Protein AF-0000000085125765 (afdb_homodimer)

Foldseek 3Di:
DDQQKDDDPQQEIRHHPVVVVCCVVPQKHWDWDADPVQRWIHIFIWGDDPPDIGTDQADPPRRDGNDGDTDHNVRRVD/DDQQKDDDPQQEIRHHPVVVVCCVVPQWHWDWDADPVQRWIHIFIWGDDPPDIGTDQADPPRRDGNDGDTDHPVRRVD

pLDDT: mean 90.24, std 11.26, range [47.72, 98.44]

Sequence (156 aa):
MADKCKKDRCGEVEFCEAAKTAWAEGFIEHQTLKNRTTGKRRERMALMKGKFSMELPFCPFCRANVNTAPKEPQQCNEMADKCKKDRCGEVEFCEAAKTAWAEGFIEHQTLKNRTTGKRRERMALMKGKFSMELPFCPFCRANVNTAPKEPQQCNE

Organism: Delftia acidovorans (strain DSM 14801 / SPH-1) (NCBI:txid398578)

Radius of gyration: 17.54 Å; Cα contacts (8 Å, |Δi|>4): 352; chains: 2; bounding box: 29×58×38 Å

Structure (mmCIF, N/CA/C/O backbone):
data_AF-0000000085125765-model_v1
#
loop_
_entity.id
_entity.type
_entity.pdbx_description
1 polymer 'Uncharacterized protein'
#
loop_
_atom_site.group_PDB
_atom_site.id
_atom_site.type_symbol
_atom_site.label_atom_id
_atom_site.label_alt_id
_atom_site.label_comp_id
_atom_site.label_asym_id
_atom_site.label_entity_id
_atom_site.label_seq_id
_atom_site.pdbx_PDB_ins_code
_atom_site.Cartn_x
_atom_site.Cartn_y
_atom_site.Cartn_z
_atom_site.occupancy
_atom_site.B_iso_or_equiv
_atom_site.auth_seq_id
_atom_site.auth_comp_id
_atom_site.auth_asym_id
_atom_site.auth_atom_id
_atom_site.pdbx_PDB_model_num
ATOM 1 N N . MET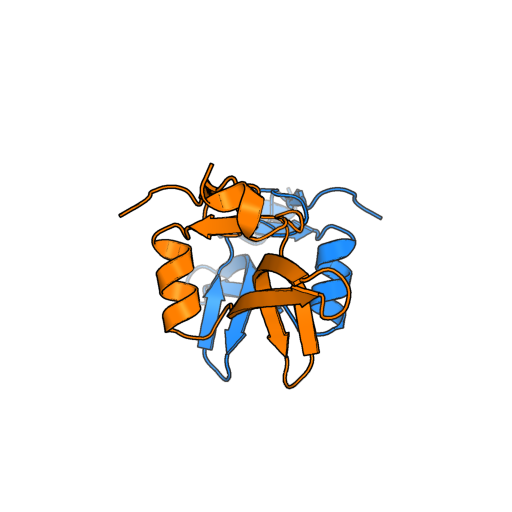 A 1 1 ? 7.844 -13.023 14.742 1 54.97 1 MET A N 1
ATOM 2 C CA . MET A 1 1 ? 7.188 -12.477 13.562 1 54.97 1 MET A CA 1
ATOM 3 C C . MET A 1 1 ? 8.18 -11.711 12.695 1 54.97 1 MET A C 1
ATOM 5 O O . MET A 1 1 ? 9.195 -11.227 13.188 1 54.97 1 MET A O 1
ATOM 9 N N . ALA A 1 2 ? 8.078 -11.875 11.281 1 67.62 2 ALA A N 1
ATOM 10 C CA . ALA A 1 2 ? 9.125 -11.344 10.406 1 67.62 2 ALA A CA 1
ATOM 11 C C . ALA A 1 2 ? 9.086 -9.82 10.367 1 67.62 2 ALA A C 1
ATOM 13 O O . ALA A 1 2 ? 8.008 -9.219 10.297 1 67.62 2 ALA A O 1
ATOM 14 N N . ASP A 1 3 ? 10.203 -9.18 10.477 1 87.38 3 ASP A N 1
ATOM 15 C CA . ASP A 1 3 ? 10.352 -7.727 10.43 1 87.38 3 ASP A CA 1
ATOM 16 C C . ASP A 1 3 ? 10.203 -7.199 9.008 1 87.38 3 ASP A C 1
ATOM 18 O O . ASP A 1 3 ? 9.805 -6.047 8.805 1 87.38 3 ASP A O 1
ATOM 22 N N . LYS A 1 4 ? 10.5 -8.148 8.133 1 96.06 4 LYS A N 1
ATOM 23 C CA . LYS A 1 4 ? 10.422 -7.758 6.727 1 96.06 4 LYS A CA 1
ATOM 24 C C . LYS A 1 4 ? 9.734 -8.836 5.891 1 96.06 4 LYS A C 1
ATOM 26 O O . LYS A 1 4 ? 9.906 -10.023 6.145 1 96.06 4 LYS A O 1
ATOM 31 N N . CYS A 1 5 ? 9 -8.414 4.953 1 97.62 5 CYS A N 1
ATOM 32 C CA . CYS A 1 5 ? 8.43 -9.375 4.02 1 97.62 5 CYS A CA 1
ATOM 33 C C . CYS A 1 5 ? 9.523 -10.141 3.281 1 97.62 5 CYS A C 1
ATOM 35 O O . CYS A 1 5 ? 10.602 -9.594 3.033 1 97.62 5 CYS A O 1
ATOM 37 N N . LYS A 1 6 ? 9.203 -11.406 2.926 1 94.94 6 LYS A N 1
ATOM 38 C CA . LYS A 1 6 ? 10.156 -12.242 2.197 1 94.94 6 LYS A CA 1
ATOM 39 C C . LYS A 1 6 ? 9.484 -12.945 1.021 1 94.94 6 LYS A C 1
ATOM 41 O O . LYS A 1 6 ? 8.352 -13.414 1.138 1 94.94 6 LYS A O 1
ATOM 46 N N . LYS A 1 7 ? 10.312 -12.883 -0.104 1 90.38 7 LYS A N 1
ATOM 47 C CA . LYS A 1 7 ? 9.898 -13.703 -1.239 1 90.38 7 LYS A CA 1
ATOM 48 C C . LYS A 1 7 ? 10.57 -15.078 -1.195 1 90.38 7 LYS A C 1
ATOM 50 O O . LYS A 1 7 ? 11.75 -15.188 -0.844 1 90.38 7 LYS A O 1
ATOM 55 N N . ASP A 1 8 ? 9.719 -15.977 -1.539 1 84.5 8 ASP A N 1
ATOM 56 C CA . ASP A 1 8 ? 10.328 -17.297 -1.61 1 84.5 8 ASP A CA 1
ATOM 57 C C . ASP A 1 8 ? 10.539 -17.734 -3.061 1 84.5 8 ASP A C 1
ATOM 59 O O . ASP A 1 8 ? 10.07 -17.062 -3.984 1 84.5 8 ASP A O 1
ATOM 63 N N . ARG A 1 9 ? 11.242 -18.891 -3.223 1 80 9 ARG A N 1
ATOM 64 C CA . ARG A 1 9 ? 11.633 -19.391 -4.535 1 80 9 ARG A CA 1
ATOM 65 C C . ARG A 1 9 ? 10.43 -19.938 -5.301 1 80 9 ARG A C 1
ATOM 67 O O . ARG A 1 9 ? 10.484 -20.094 -6.523 1 80 9 ARG A O 1
ATOM 74 N N . CYS A 1 10 ? 9.305 -20.141 -4.648 1 82.75 10 CYS A N 1
ATOM 75 C CA . CYS A 1 10 ? 8.156 -20.766 -5.293 1 82.75 10 CYS A CA 1
ATOM 76 C C . CYS A 1 10 ? 7.086 -19.734 -5.613 1 82.75 10 CYS A C 1
ATOM 78 O O . CYS A 1 10 ? 5.918 -20.094 -5.797 1 82.75 10 CYS A O 1
ATOM 80 N N . GLY A 1 11 ? 7.387 -18.484 -5.688 1 88.25 11 GLY A N 1
ATOM 81 C CA . GLY A 1 11 ? 6.418 -17.469 -6.039 1 88.25 11 GLY A CA 1
ATOM 82 C C . GLY A 1 11 ? 5.539 -17.047 -4.871 1 88.25 11 GLY A C 1
ATOM 83 O O . GLY A 1 11 ? 4.477 -16.453 -5.07 1 88.25 11 GLY A O 1
ATOM 84 N N . GLU A 1 12 ? 6.016 -17.438 -3.691 1 91.56 12 GLU A N 1
ATOM 85 C CA . GLU A 1 12 ? 5.254 -17.125 -2.486 1 91.56 12 GLU A CA 1
ATOM 86 C C . GLU A 1 12 ? 5.801 -15.875 -1.8 1 91.56 12 GLU A C 1
ATOM 88 O O . GLU A 1 12 ? 6.961 -15.516 -1.997 1 91.56 12 GLU A O 1
ATOM 93 N N . VAL A 1 13 ? 4.957 -15.258 -1.085 1 94.19 13 VAL A N 1
ATOM 94 C CA . VAL A 1 13 ? 5.367 -14.094 -0.312 1 94.19 13 VAL A CA 1
ATOM 95 C C . VAL A 1 13 ? 4.988 -14.281 1.154 1 94.19 13 VAL A C 1
ATOM 97 O O . VAL A 1 13 ? 3.863 -14.688 1.462 1 94.19 13 VAL A O 1
ATOM 100 N N . GLU A 1 14 ? 5.961 -14.055 2.012 1 94.81 14 GLU A N 1
ATOM 101 C CA . GLU A 1 14 ? 5.723 -13.992 3.451 1 94.81 14 GLU A CA 1
ATOM 102 C C . GLU A 1 14 ? 5.645 -12.547 3.93 1 94.81 14 GLU A C 1
ATOM 104 O O . GLU A 1 14 ? 6.617 -11.797 3.812 1 94.81 14 GLU A O 1
ATOM 109 N N . PHE A 1 15 ? 4.531 -12.273 4.605 1 97.06 15 PHE A N 1
ATOM 110 C CA . PHE A 1 15 ? 4.281 -10.891 5 1 97.06 15 PHE A CA 1
ATOM 111 C C . PHE A 1 15 ? 5 -10.562 6.301 1 97.06 15 PHE A C 1
ATOM 113 O O . PHE A 1 15 ? 5.121 -11.414 7.184 1 97.06 15 PHE A O 1
ATOM 120 N N . CYS A 1 16 ? 5.461 -9.273 6.359 1 97.94 16 CYS A N 1
ATOM 121 C CA . CYS A 1 16 ? 5.883 -8.75 7.652 1 97.94 16 CYS A CA 1
ATOM 122 C C . CYS A 1 16 ? 4.695 -8.609 8.594 1 97.94 16 CYS A C 1
ATOM 124 O O . CYS A 1 16 ? 3.545 -8.75 8.18 1 97.94 16 CYS A O 1
ATOM 126 N N . GLU A 1 17 ? 4.996 -8.328 9.844 1 97.31 17 GLU A N 1
ATOM 127 C CA . GLU A 1 17 ? 3.951 -8.281 10.859 1 97.31 17 GLU A CA 1
ATOM 128 C C . GLU A 1 17 ? 2.918 -7.207 10.539 1 97.31 17 GLU A C 1
ATOM 130 O O . GLU A 1 17 ? 1.713 -7.441 10.656 1 97.31 17 GLU A O 1
ATOM 135 N N . ALA A 1 18 ? 3.369 -6.074 10.156 1 97.19 18 ALA A N 1
ATOM 136 C CA . ALA A 1 18 ? 2.457 -4.977 9.844 1 97.19 18 ALA A CA 1
ATOM 137 C C . ALA A 1 18 ? 1.568 -5.324 8.656 1 97.19 18 ALA A C 1
ATOM 139 O O . ALA A 1 18 ? 0.373 -5.023 8.648 1 97.19 18 ALA A O 1
ATOM 140 N N . ALA A 1 19 ? 2.16 -5.977 7.668 1 97.81 19 ALA A N 1
ATOM 141 C CA . ALA A 1 19 ? 1.377 -6.387 6.508 1 97.81 19 ALA A CA 1
ATOM 142 C C . ALA A 1 19 ? 0.361 -7.461 6.883 1 97.81 19 ALA A C 1
ATOM 144 O O . ALA A 1 19 ? -0.753 -7.484 6.352 1 97.81 19 ALA A O 1
ATOM 145 N N . LYS A 1 20 ? 0.741 -8.344 7.781 1 97.38 20 LYS A N 1
ATOM 146 C CA . LYS A 1 20 ? -0.196 -9.359 8.25 1 97.38 20 LYS A CA 1
ATOM 147 C C . LYS A 1 20 ? -1.4 -8.719 8.938 1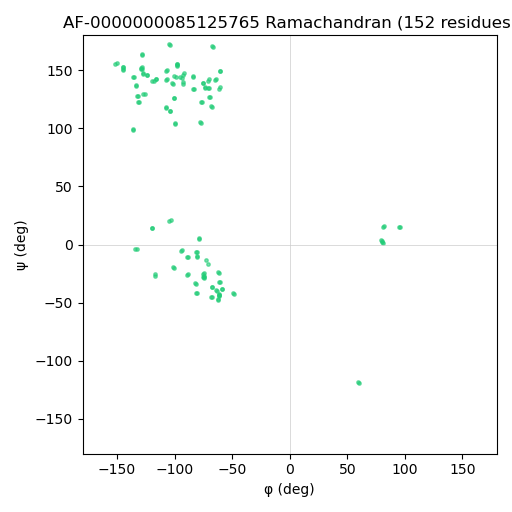 97.38 20 LYS A C 1
ATOM 149 O O . LYS A 1 20 ? -2.537 -9.156 8.742 1 97.38 20 LYS A O 1
ATOM 154 N N . THR A 1 21 ? -1.097 -7.766 9.711 1 97.12 21 THR A N 1
ATOM 155 C CA . THR A 1 21 ? -2.176 -7.055 10.391 1 97.12 21 THR A CA 1
ATOM 156 C C . THR A 1 21 ? -3.096 -6.379 9.375 1 97.12 21 THR A C 1
ATOM 158 O O . THR A 1 21 ? -4.32 -6.473 9.484 1 97.12 21 THR A O 1
ATOM 161 N N . ALA A 1 22 ? -2.541 -5.688 8.414 1 97.38 22 ALA A N 1
ATOM 162 C CA . ALA A 1 22 ? -3.318 -5.012 7.375 1 97.38 22 ALA A CA 1
ATOM 163 C C . ALA A 1 22 ? -4.176 -6.004 6.598 1 97.38 22 ALA A C 1
ATOM 165 O O . ALA A 1 22 ? -5.32 -5.703 6.246 1 97.38 22 ALA A O 1
ATOM 166 N N . TRP A 1 23 ? -3.656 -7.168 6.352 1 97.25 23 TRP A N 1
ATOM 167 C CA . TRP A 1 23 ? -4.375 -8.227 5.652 1 97.25 23 TRP A CA 1
ATOM 168 C C . TRP A 1 23 ? -5.527 -8.758 6.5 1 97.25 23 TRP A C 1
ATOM 170 O O . TRP A 1 23 ? -6.652 -8.898 6.012 1 97.25 23 TRP A O 1
ATOM 180 N N . ALA A 1 24 ? -5.23 -8.992 7.797 1 96.94 24 ALA A N 1
ATOM 181 C CA . ALA A 1 24 ? -6.242 -9.508 8.719 1 96.94 24 ALA A CA 1
ATOM 182 C C . ALA A 1 24 ? -7.406 -8.531 8.852 1 96.94 24 ALA A C 1
ATOM 184 O O . ALA A 1 24 ? -8.562 -8.945 8.984 1 96.94 24 ALA A O 1
ATOM 185 N N . GLU A 1 25 ? -7.086 -7.266 8.734 1 96.31 25 GLU A N 1
ATOM 186 C CA . GLU A 1 25 ? -8.109 -6.238 8.906 1 96.31 25 GLU A CA 1
ATOM 187 C C . GLU A 1 25 ? -8.805 -5.938 7.582 1 96.31 25 GLU A C 1
ATOM 189 O O . GLU A 1 25 ? -9.789 -5.199 7.547 1 96.31 25 GLU A O 1
ATOM 194 N N . GLY A 1 26 ? -8.305 -6.43 6.473 1 95.56 26 GLY A N 1
ATOM 195 C CA . GLY A 1 26 ? -8.977 -6.328 5.188 1 95.56 26 GLY A CA 1
ATOM 196 C C . GLY A 1 26 ? -8.508 -5.148 4.359 1 95.56 26 GLY A C 1
ATOM 197 O O . GLY A 1 26 ? -9.156 -4.77 3.383 1 95.56 26 GLY A O 1
ATOM 198 N N . PHE A 1 27 ? -7.344 -4.555 4.754 1 96.75 27 PHE A N 1
ATOM 199 C CA . PHE A 1 27 ? -6.848 -3.398 4.016 1 96.75 27 PHE A CA 1
ATOM 200 C C . PHE A 1 27 ? -6.082 -3.838 2.771 1 96.75 27 PHE A C 1
ATOM 202 O O . PHE A 1 27 ? -6.023 -3.105 1.781 1 96.75 27 PHE A O 1
ATOM 209 N N . ILE A 1 28 ? -5.414 -4.953 2.838 1 97.56 28 ILE A N 1
ATOM 210 C CA . ILE A 1 28 ? -4.734 -5.508 1.671 1 97.56 28 ILE A CA 1
ATOM 211 C C . ILE A 1 28 ? -5.141 -6.969 1.489 1 97.56 28 ILE A C 1
ATOM 213 O O . ILE A 1 28 ? -5.73 -7.574 2.389 1 97.56 28 ILE A O 1
ATOM 217 N N . GLU A 1 29 ? -4.867 -7.465 0.327 1 97.31 29 GLU A N 1
ATOM 218 C CA . GLU A 1 29 ? -5.156 -8.867 0.024 1 97.31 29 GLU A CA 1
ATOM 219 C C . GLU A 1 29 ? -3.877 -9.641 -0.261 1 97.31 29 GLU A C 1
ATOM 221 O O . GLU A 1 29 ? -2.916 -9.094 -0.803 1 97.31 29 GLU A O 1
ATOM 226 N N . HIS A 1 30 ? -3.893 -10.836 0.205 1 97.44 30 HIS A N 1
ATOM 227 C CA . HIS A 1 30 ? -2.916 -11.852 -0.191 1 97.44 30 HIS A CA 1
ATOM 228 C C . HIS A 1 30 ? -3.492 -12.789 -1.245 1 97.44 30 HIS A C 1
ATOM 230 O O . HIS A 1 30 ? -4.281 -13.68 -0.924 1 97.44 30 HIS A O 1
ATOM 236 N N . GLN A 1 31 ? -3.053 -12.602 -2.541 1 96.44 31 GLN A N 1
ATOM 237 C CA . GLN A 1 31 ? -3.678 -13.352 -3.627 1 96.44 31 GLN A CA 1
ATOM 238 C C . GLN A 1 31 ? -2.748 -14.438 -4.152 1 96.44 31 GLN A C 1
ATOM 240 O O . GLN A 1 31 ? -1.536 -14.234 -4.246 1 96.44 31 GLN A O 1
ATOM 245 N N . THR A 1 32 ? -3.334 -15.508 -4.457 1 93.69 32 THR A N 1
ATOM 246 C CA . THR A 1 32 ? -2.65 -16.562 -5.191 1 93.69 32 THR A CA 1
ATOM 247 C C . THR A 1 32 ? -3.152 -16.641 -6.629 1 93.69 32 THR A C 1
ATOM 249 O O . THR A 1 32 ? -4.344 -16.859 -6.867 1 93.69 32 THR A O 1
ATOM 252 N N . LEU A 1 33 ? -2.176 -16.391 -7.527 1 92.81 33 LEU A N 1
ATOM 253 C CA . LEU A 1 33 ? -2.514 -16.469 -8.945 1 92.81 33 LEU A CA 1
ATOM 254 C C . LEU A 1 33 ? -2.023 -17.781 -9.555 1 92.81 33 LEU A C 1
ATOM 256 O O . LEU A 1 33 ? -0.919 -18.234 -9.242 1 92.81 33 LEU A O 1
ATOM 260 N N . LYS A 1 34 ? -2.895 -18.328 -10.391 1 91.38 34 LYS A N 1
ATOM 261 C CA . LYS A 1 34 ? -2.529 -19.562 -11.086 1 91.38 34 LYS A CA 1
ATOM 262 C C . LYS A 1 34 ? -2.842 -19.453 -12.578 1 91.38 34 LYS A C 1
ATOM 264 O O . LYS A 1 34 ? -3.959 -19.109 -12.961 1 91.38 34 LYS A O 1
ATOM 269 N N . ASN A 1 35 ? -1.808 -19.656 -13.312 1 91.06 35 ASN A N 1
ATOM 270 C CA . ASN A 1 35 ? -2.025 -19.75 -14.75 1 91.06 35 ASN A CA 1
ATOM 271 C C . ASN A 1 35 ? -2.602 -21.109 -15.141 1 91.06 35 ASN A C 1
ATOM 273 O O . ASN A 1 35 ? -1.953 -22.141 -14.953 1 91.06 35 ASN A O 1
ATOM 277 N N . ARG A 1 36 ? -3.709 -21.109 -15.758 1 90.25 36 ARG A N 1
ATOM 278 C CA . ARG A 1 36 ? -4.418 -22.359 -16.016 1 90.25 36 ARG A CA 1
ATOM 279 C C . ARG A 1 36 ? -3.74 -23.141 -17.141 1 90.25 36 ARG A C 1
ATOM 281 O O . ARG A 1 36 ? -3.795 -24.375 -17.156 1 90.25 36 ARG A O 1
ATOM 288 N N . THR A 1 37 ? -3.123 -22.469 -17.969 1 89.81 37 THR A N 1
ATOM 289 C CA . THR A 1 37 ? -2.504 -23.109 -19.125 1 89.81 37 THR A CA 1
ATOM 290 C C . THR A 1 37 ? -1.158 -23.719 -18.75 1 89.81 37 THR A C 1
ATOM 292 O O . THR A 1 37 ? -0.891 -24.875 -19.062 1 89.81 37 THR A O 1
ATOM 295 N N . THR A 1 38 ? -0.325 -23.078 -17.969 1 86.62 38 THR A N 1
ATOM 296 C CA . THR A 1 38 ? 1.034 -23.5 -17.656 1 86.62 38 THR A CA 1
ATOM 297 C C . THR A 1 38 ? 1.098 -24.156 -16.281 1 86.62 38 THR A C 1
ATOM 299 O O . THR A 1 38 ? 2.061 -24.859 -15.969 1 86.62 38 THR A O 1
ATOM 302 N N . GLY A 1 39 ? 0.036 -23.859 -15.477 1 86.12 39 GLY A N 1
ATOM 303 C CA . GLY A 1 39 ? 0.04 -24.359 -14.109 1 86.12 39 GLY A CA 1
ATOM 304 C C . GLY A 1 39 ? 0.919 -23.531 -13.188 1 86.12 39 GLY A C 1
ATOM 305 O O . GLY A 1 39 ? 1.02 -23.828 -11.992 1 86.12 39 GLY A O 1
ATOM 306 N N . LYS A 1 40 ? 1.485 -22.453 -13.719 1 89.94 40 LYS A N 1
ATOM 307 C CA . LYS A 1 40 ? 2.352 -21.594 -12.914 1 89.94 40 LYS A CA 1
ATOM 308 C C . LYS A 1 40 ? 1.543 -20.812 -11.891 1 89.94 40 LYS A C 1
ATOM 310 O O . LYS A 1 40 ? 0.434 -20.359 -12.18 1 89.94 40 LYS A O 1
ATOM 315 N N . ARG A 1 41 ? 2.223 -20.719 -10.672 1 90.31 41 ARG A N 1
ATOM 316 C CA . ARG A 1 41 ? 1.55 -20.031 -9.578 1 90.31 41 ARG A CA 1
ATOM 317 C C . ARG A 1 41 ? 2.434 -18.938 -8.992 1 90.31 41 ARG A C 1
ATOM 319 O O . ARG A 1 41 ? 3.662 -19.047 -9.008 1 90.31 41 ARG A O 1
ATOM 326 N N . ARG A 1 42 ? 1.788 -17.891 -8.547 1 93.31 42 ARG A N 1
ATOM 327 C CA . ARG A 1 42 ? 2.49 -16.859 -7.777 1 93.31 42 ARG A CA 1
ATOM 328 C C . ARG A 1 42 ? 1.55 -16.188 -6.789 1 93.31 42 ARG A C 1
ATOM 330 O O . ARG A 1 42 ? 0.328 -16.25 -6.941 1 93.31 42 ARG A O 1
ATOM 337 N N . GLU A 1 43 ? 2.141 -15.648 -5.785 1 94.88 43 GLU A N 1
ATOM 338 C CA . GLU A 1 43 ? 1.394 -14.844 -4.82 1 94.88 43 GLU A CA 1
ATOM 339 C C . GLU A 1 43 ? 1.709 -13.359 -4.973 1 94.88 43 GLU A C 1
ATOM 341 O O . GLU A 1 43 ? 2.789 -13 -5.441 1 94.88 43 GLU A O 1
ATOM 346 N N . ARG A 1 44 ? 0.711 -12.547 -4.652 1 95.5 44 ARG A N 1
ATOM 347 C CA . ARG A 1 44 ? 0.936 -11.109 -4.699 1 95.5 44 ARG A CA 1
ATOM 348 C C . ARG A 1 44 ? 0.168 -10.398 -3.59 1 95.5 44 ARG A C 1
ATOM 350 O O . ARG A 1 44 ? -0.828 -10.914 -3.084 1 95.5 44 ARG A O 1
ATOM 357 N N . MET A 1 45 ? 0.769 -9.266 -3.16 1 97.88 45 MET A N 1
ATOM 358 C CA . MET A 1 45 ? 0.056 -8.289 -2.344 1 97.88 45 MET A CA 1
ATOM 359 C C . MET A 1 45 ? -0.766 -7.348 -3.215 1 97.88 45 MET A C 1
ATOM 361 O O . MET A 1 45 ? -0.285 -6.871 -4.246 1 97.88 45 MET A O 1
ATOM 365 N N . ALA A 1 46 ? -2.025 -7.125 -2.812 1 98.12 46 ALA A N 1
ATOM 366 C CA . ALA A 1 46 ? -2.875 -6.312 -3.68 1 98.12 46 ALA A CA 1
ATOM 367 C C . ALA A 1 46 ? -3.832 -5.453 -2.861 1 98.12 46 ALA A C 1
ATOM 369 O O . ALA A 1 46 ? -4.168 -5.793 -1.725 1 98.12 46 ALA A O 1
ATOM 370 N N . LEU A 1 47 ? -4.184 -4.359 -3.469 1 97.12 47 LEU A N 1
ATOM 371 C CA . LEU A 1 47 ? -5.309 -3.559 -2.998 1 97.12 47 LEU A CA 1
ATOM 372 C C . LEU A 1 47 ? -6.602 -3.977 -3.691 1 97.12 47 LEU A C 1
ATOM 374 O O . LEU A 1 47 ? -6.578 -4.406 -4.848 1 97.12 47 LEU A O 1
ATOM 378 N N . MET A 1 48 ? -7.695 -3.83 -2.877 1 93.56 48 MET A N 1
ATOM 379 C CA . MET A 1 48 ? -9 -4.164 -3.449 1 93.56 48 MET A CA 1
ATOM 380 C C . MET A 1 48 ? -9.922 -2.953 -3.426 1 93.56 48 MET A C 1
ATOM 382 O O . MET A 1 48 ? -9.93 -2.184 -2.463 1 93.56 48 MET A O 1
ATOM 386 N N . LYS A 1 49 ? -10.672 -2.807 -4.48 1 91.56 49 LYS A N 1
ATOM 387 C CA . LYS A 1 49 ? -11.812 -1.896 -4.598 1 91.56 49 LYS A CA 1
ATOM 388 C C . LYS A 1 49 ? -12.992 -2.576 -5.285 1 91.56 49 LYS A C 1
ATOM 390 O O . LYS A 1 49 ? -13.078 -2.576 -6.516 1 91.56 49 LYS A O 1
ATOM 395 N N . GLY A 1 50 ? -13.852 -2.99 -4.441 1 88.12 50 GLY A N 1
ATOM 396 C CA . GLY A 1 50 ? -14.891 -3.83 -5.012 1 88.12 50 GLY A CA 1
ATOM 397 C C . GLY A 1 50 ? -14.352 -5.082 -5.676 1 88.12 50 GLY A C 1
ATOM 398 O O . GLY A 1 50 ? -13.703 -5.906 -5.027 1 88.12 50 GLY A O 1
ATOM 399 N N . LYS A 1 51 ? -14.594 -5.191 -6.992 1 91.75 51 LYS A N 1
ATOM 400 C CA . LYS A 1 51 ? -14.148 -6.371 -7.727 1 91.75 51 LYS A CA 1
ATOM 401 C C . LYS A 1 51 ? -12.781 -6.129 -8.375 1 91.75 51 LYS A C 1
ATOM 403 O O . LYS A 1 51 ? -12.211 -7.035 -8.977 1 91.75 51 LYS A O 1
ATOM 408 N N . PHE A 1 52 ? -12.32 -4.883 -8.242 1 94.06 52 PHE A N 1
ATOM 409 C CA . PHE A 1 52 ? -11.062 -4.523 -8.875 1 94.06 52 PHE A CA 1
ATOM 410 C C . PHE A 1 52 ? -9.898 -4.684 -7.906 1 94.06 52 PHE A C 1
ATOM 412 O O . PHE A 1 52 ? -10.062 -4.484 -6.699 1 94.06 52 PHE A O 1
ATOM 419 N N . SER A 1 53 ? -8.82 -5.121 -8.477 1 95.5 53 SER A N 1
ATOM 420 C CA . SER A 1 53 ? -7.617 -5.273 -7.668 1 95.5 53 SER A CA 1
ATOM 421 C C . SER A 1 53 ? -6.426 -4.578 -8.312 1 95.5 53 SER A C 1
ATOM 423 O O . SER A 1 53 ? -6.387 -4.406 -9.531 1 95.5 53 SER A O 1
ATOM 425 N N . MET A 1 54 ? -5.488 -4.133 -7.449 1 97 54 MET A N 1
ATOM 4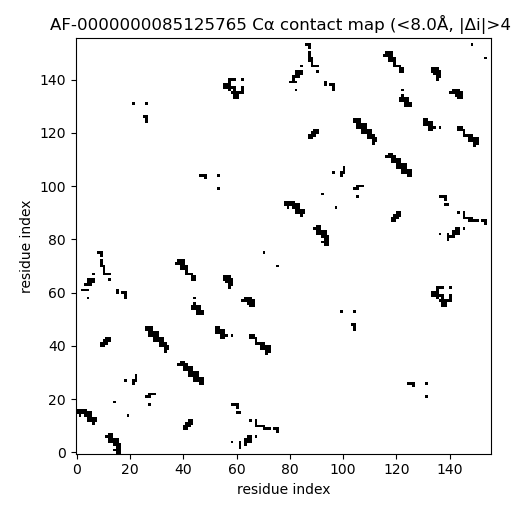26 C CA . MET A 1 54 ? -4.234 -3.521 -7.887 1 97 54 MET A CA 1
ATOM 427 C C . MET A 1 54 ? -3.049 -4.117 -7.137 1 97 54 MET A C 1
ATOM 429 O O . MET A 1 54 ? -3.025 -4.117 -5.902 1 97 54 MET A O 1
ATOM 433 N N . GLU A 1 55 ? -2.102 -4.547 -7.977 1 97 55 GLU A N 1
ATOM 434 C CA . GLU A 1 55 ? -0.93 -5.195 -7.391 1 97 55 GLU A CA 1
ATOM 435 C C . GLU A 1 55 ? 0.008 -4.168 -6.758 1 97 55 GLU A C 1
ATOM 437 O O . GLU A 1 55 ? 0.245 -3.104 -7.332 1 97 55 GLU A O 1
ATOM 442 N N . LEU A 1 56 ? 0.519 -4.598 -5.578 1 97.62 56 LEU A N 1
ATOM 443 C CA . LEU A 1 56 ? 1.56 -3.807 -4.93 1 97.62 56 LEU A CA 1
ATOM 444 C C . LEU A 1 56 ? 2.926 -4.461 -5.102 1 97.62 56 LEU A C 1
ATOM 446 O O . LEU A 1 56 ? 3.191 -5.516 -4.52 1 97.62 56 LEU A O 1
ATOM 450 N N . PRO A 1 57 ? 3.789 -3.793 -5.801 1 97 57 PRO A N 1
ATOM 451 C CA . PRO A 1 57 ? 5.109 -4.402 -5.996 1 97 57 PRO A CA 1
ATOM 452 C C . PRO A 1 57 ? 5.977 -4.34 -4.738 1 97 57 PRO A C 1
ATOM 454 O O . PRO A 1 57 ? 6.891 -5.152 -4.574 1 97 57 PRO A O 1
ATOM 457 N N . PHE A 1 58 ? 5.758 -3.363 -3.906 1 97.94 58 PHE A N 1
ATOM 458 C CA . PHE A 1 58 ? 6.527 -3.201 -2.678 1 97.94 58 PHE A CA 1
ATOM 459 C C . PHE A 1 58 ? 5.605 -3.16 -1.464 1 97.94 58 PHE A C 1
ATOM 461 O O . PHE A 1 58 ? 4.504 -2.609 -1.531 1 97.94 58 PHE A O 1
ATOM 468 N N . CYS A 1 59 ? 6.082 -3.705 -0.351 1 98.44 59 CYS A N 1
ATOM 469 C CA . CYS A 1 59 ? 5.324 -3.635 0.895 1 98.44 59 CYS A CA 1
ATOM 470 C C . CYS A 1 59 ? 5.293 -2.207 1.431 1 98.44 59 CYS A C 1
ATOM 472 O O . CYS A 1 59 ? 6.34 -1.602 1.662 1 98.44 59 CYS A O 1
ATOM 474 N N . PRO A 1 60 ? 4.125 -1.727 1.694 1 98 60 PRO A N 1
ATOM 475 C CA . PRO A 1 60 ? 4.039 -0.338 2.152 1 98 60 PRO A CA 1
ATOM 476 C C . PRO A 1 60 ? 4.391 -0.182 3.631 1 98 60 PRO A C 1
ATOM 478 O O . PRO A 1 60 ? 4.344 0.929 4.164 1 98 60 PRO A O 1
ATOM 481 N N . PHE A 1 61 ? 4.812 -1.208 4.262 1 97.81 61 PHE A N 1
ATOM 482 C CA . PHE A 1 61 ? 5.082 -1.142 5.691 1 97.81 61 PHE A CA 1
ATOM 483 C C . PHE A 1 61 ? 6.555 -1.408 5.977 1 97.81 61 PHE A C 1
ATOM 485 O O . PHE A 1 61 ? 7.094 -0.937 6.98 1 97.81 61 PHE A O 1
ATOM 492 N N . CYS A 1 62 ? 7.191 -2.156 5.047 1 97.81 62 CYS A N 1
ATOM 493 C CA . CYS A 1 62 ? 8.586 -2.482 5.312 1 97.81 62 CYS A CA 1
ATOM 494 C C . CYS A 1 62 ? 9.445 -2.252 4.07 1 97.81 62 CYS A C 1
ATOM 496 O O . CYS A 1 62 ? 10.656 -2.486 4.098 1 97.81 62 CYS A O 1
ATOM 498 N N . ARG A 1 63 ? 8.969 -1.927 3.031 1 96.94 63 ARG A N 1
ATOM 499 C CA . ARG A 1 63 ? 9.633 -1.493 1.804 1 96.94 63 ARG A CA 1
ATOM 500 C C . ARG A 1 63 ? 10.141 -2.688 1.006 1 96.94 63 ARG A C 1
ATOM 502 O O . ARG A 1 63 ? 10.695 -2.521 -0.084 1 96.94 63 ARG A O 1
ATOM 509 N N . ALA A 1 64 ? 9.906 -3.832 1.487 1 97.06 64 ALA A N 1
ATOM 510 C CA . ALA A 1 64 ? 10.406 -5.016 0.792 1 97.06 64 ALA A CA 1
ATOM 511 C C . ALA A 1 64 ? 9.758 -5.16 -0.583 1 97.06 64 ALA A C 1
ATOM 513 O O . ALA A 1 64 ? 8.578 -4.836 -0.757 1 97.06 64 ALA A O 1
ATOM 514 N N . ASN A 1 65 ? 10.609 -5.625 -1.549 1 95.81 65 ASN A N 1
ATOM 515 C CA . ASN A 1 65 ? 10.062 -6.043 -2.836 1 95.81 65 ASN A CA 1
ATOM 516 C C . ASN A 1 65 ? 9.219 -7.309 -2.703 1 95.81 65 ASN A C 1
ATOM 518 O O . ASN A 1 65 ? 9.719 -8.352 -2.291 1 95.81 65 ASN A O 1
ATOM 522 N N . VAL A 1 66 ? 7.906 -7.191 -3.068 1 96.69 66 VAL A N 1
ATOM 523 C CA . VAL A 1 66 ? 7.02 -8.336 -2.898 1 96.69 66 VAL A CA 1
ATOM 524 C C . VAL A 1 66 ? 6.453 -8.758 -4.25 1 96.69 66 VAL A C 1
ATOM 526 O O . VAL A 1 66 ? 5.457 -9.484 -4.316 1 96.69 66 VAL A O 1
ATOM 529 N N . ASN A 1 67 ? 7.027 -8.273 -5.289 1 93.56 67 ASN A N 1
ATOM 530 C CA . ASN A 1 67 ? 6.664 -8.672 -6.648 1 93.56 67 ASN A CA 1
ATOM 531 C C . ASN A 1 67 ? 7.258 -10.031 -7.012 1 93.56 67 ASN A C 1
ATOM 533 O O . ASN A 1 67 ? 8.445 -10.133 -7.305 1 93.56 67 ASN A O 1
ATOM 537 N N . THR A 1 68 ? 6.391 -11 -7.02 1 92.94 68 THR A N 1
ATOM 538 C CA . THR A 1 68 ? 6.859 -12.352 -7.293 1 92.94 68 THR A CA 1
ATOM 539 C C . THR A 1 68 ? 6.637 -12.719 -8.758 1 92.94 68 THR A C 1
ATOM 541 O O . THR A 1 68 ? 5.758 -12.164 -9.414 1 92.94 68 THR A O 1
ATOM 544 N N . ALA A 1 69 ? 7.48 -13.656 -9.281 1 88 69 ALA A N 1
ATOM 545 C CA . ALA A 1 69 ? 7.32 -14.211 -10.617 1 88 69 ALA A CA 1
ATOM 546 C C . ALA A 1 69 ? 6.621 -15.57 -10.57 1 88 69 ALA A C 1
ATOM 548 O O . ALA A 1 69 ? 6.801 -16.328 -9.617 1 88 69 ALA A O 1
ATOM 549 N N . PRO A 1 70 ? 5.809 -15.711 -11.656 1 85.88 70 PRO A N 1
ATOM 550 C CA . PRO A 1 70 ? 5.168 -17.031 -11.711 1 85.88 70 PRO A CA 1
ATOM 551 C C . PRO A 1 70 ? 6.172 -18.172 -11.82 1 85.88 70 PRO A C 1
ATOM 553 O O . PRO A 1 70 ? 7.164 -18.062 -12.547 1 85.88 70 PRO A O 1
ATOM 556 N N . LYS A 1 71 ? 5.922 -19.156 -11 1 83.94 71 LYS A N 1
ATOM 557 C CA . LYS A 1 71 ? 6.789 -20.328 -11.047 1 83.94 71 LYS A CA 1
ATOM 558 C C . LYS A 1 71 ? 5.969 -21.609 -11.188 1 83.94 71 LYS A C 1
ATOM 560 O O . LYS A 1 71 ? 4.812 -21.656 -10.758 1 83.94 71 LYS A O 1
ATOM 565 N N . GLU A 1 72 ? 6.629 -22.609 -11.789 1 74.94 72 GLU A N 1
ATOM 566 C CA . GLU A 1 72 ? 5.992 -23.922 -11.859 1 74.94 72 GLU A CA 1
ATOM 567 C C . GLU A 1 72 ? 5.996 -24.609 -10.5 1 74.94 72 GLU A C 1
ATOM 569 O O . GLU A 1 72 ? 6.977 -24.531 -9.758 1 74.94 72 GLU A O 1
ATOM 574 N N . PRO A 1 73 ? 4.902 -25.188 -10.117 1 67.19 73 PRO A N 1
ATOM 575 C CA . PRO A 1 73 ? 4.852 -25.859 -8.82 1 67.19 73 PRO A CA 1
ATOM 576 C C . PRO A 1 73 ? 6.027 -26.812 -8.602 1 67.19 73 PRO A C 1
ATOM 578 O O . PRO A 1 73 ? 6.512 -26.953 -7.473 1 67.19 73 PRO A O 1
ATOM 581 N N . GLN A 1 74 ? 6.383 -27.547 -9.594 1 65.06 74 GLN A N 1
ATOM 582 C CA . GLN A 1 74 ? 7.434 -28.547 -9.453 1 65.06 74 GLN A CA 1
ATOM 583 C C . GLN A 1 74 ? 8.766 -27.906 -9.078 1 65.06 74 GLN A C 1
ATOM 585 O O . GLN A 1 74 ? 9.617 -28.547 -8.461 1 65.06 74 GLN A O 1
ATOM 590 N N . GLN A 1 75 ? 8.953 -26.719 -9.375 1 62 75 GLN A N 1
ATOM 591 C CA . GLN A 1 75 ? 10.211 -26.031 -9.094 1 62 75 GLN A CA 1
ATOM 592 C C . GLN A 1 75 ? 10.281 -25.578 -7.641 1 62 75 GLN A C 1
ATOM 594 O O . GLN A 1 75 ? 11.352 -25.234 -7.145 1 62 75 GLN A O 1
ATOM 599 N N . CYS A 1 76 ? 9.25 -25.656 -6.922 1 62.84 76 CYS A N 1
ATOM 600 C CA . CYS A 1 76 ? 9.219 -25.188 -5.543 1 62.84 76 CYS A CA 1
ATOM 601 C C . CYS A 1 76 ? 9.641 -26.297 -4.582 1 62.84 76 CYS A C 1
ATOM 603 O O . CYS A 1 76 ? 10.078 -26.031 -3.463 1 62.84 76 CYS A O 1
ATOM 605 N N . ASN A 1 77 ? 9.477 -27.406 -4.93 1 55.09 77 ASN A N 1
ATOM 606 C CA . ASN A 1 77 ? 9.891 -28.547 -4.102 1 55.09 77 ASN A CA 1
ATOM 607 C C . ASN A 1 77 ? 11.383 -28.828 -4.246 1 55.09 77 ASN A C 1
ATOM 609 O O . ASN A 1 77 ? 11.914 -29.719 -3.58 1 55.09 77 ASN A O 1
ATOM 613 N N . GLU A 1 78 ? 11.977 -28.109 -5.168 1 47.72 78 GLU A N 1
ATOM 614 C CA . GLU A 1 78 ? 13.391 -28.469 -5.281 1 47.72 78 GLU A CA 1
ATOM 615 C C . GLU A 1 78 ? 14.273 -27.516 -4.488 1 47.72 78 GLU A C 1
ATOM 617 O O . GLU A 1 78 ? 13.992 -26.312 -4.422 1 47.72 78 GLU A O 1
ATOM 622 N N . MET B 1 1 ? 6.133 13.797 -15.031 1 56.16 1 MET B N 1
ATOM 623 C CA . MET B 1 1 ? 5.535 13.172 -13.852 1 56.16 1 MET B CA 1
ATOM 624 C C . MET B 1 1 ? 6.602 12.516 -12.984 1 56.16 1 MET B C 1
ATOM 626 O O . MET B 1 1 ? 7.676 12.164 -13.477 1 56.16 1 MET B O 1
ATOM 630 N N . ALA B 1 2 ? 6.453 12.664 -11.586 1 68.12 2 ALA B N 1
ATOM 631 C CA . ALA B 1 2 ? 7.547 12.258 -10.711 1 68.12 2 ALA B CA 1
ATOM 632 C C . ALA B 1 2 ? 7.707 10.742 -10.695 1 68.12 2 ALA B C 1
ATOM 634 O O . ALA B 1 2 ? 6.719 10.008 -10.633 1 68.12 2 ALA B O 1
ATOM 635 N N . ASP B 1 3 ? 8.891 10.273 -10.797 1 87.38 3 ASP B N 1
ATOM 636 C CA . ASP B 1 3 ? 9.219 8.852 -10.773 1 87.38 3 ASP B CA 1
ATOM 637 C C . ASP B 1 3 ? 9.141 8.297 -9.352 1 87.38 3 ASP B C 1
ATOM 639 O O . ASP B 1 3 ? 8.891 7.102 -9.156 1 87.38 3 ASP B O 1
ATOM 643 N N . LYS B 1 4 ? 9.336 9.266 -8.461 1 96.19 4 LYS B N 1
ATOM 644 C CA . LYS B 1 4 ? 9.312 8.859 -7.059 1 96.19 4 LYS B CA 1
ATOM 645 C C . LYS B 1 4 ? 8.492 9.844 -6.223 1 96.19 4 LYS B C 1
ATOM 647 O O . LYS B 1 4 ? 8.484 11.047 -6.496 1 96.19 4 LYS B O 1
ATOM 652 N N . CYS B 1 5 ? 7.824 9.32 -5.273 1 97.75 5 CYS B N 1
ATOM 653 C CA . CYS B 1 5 ? 7.141 10.203 -4.336 1 97.75 5 CYS B CA 1
ATOM 654 C C . CYS B 1 5 ? 8.133 11.102 -3.607 1 97.75 5 CYS B C 1
ATOM 656 O O . CYS B 1 5 ? 9.273 10.703 -3.369 1 97.75 5 CYS B O 1
ATOM 658 N N . LYS B 1 6 ? 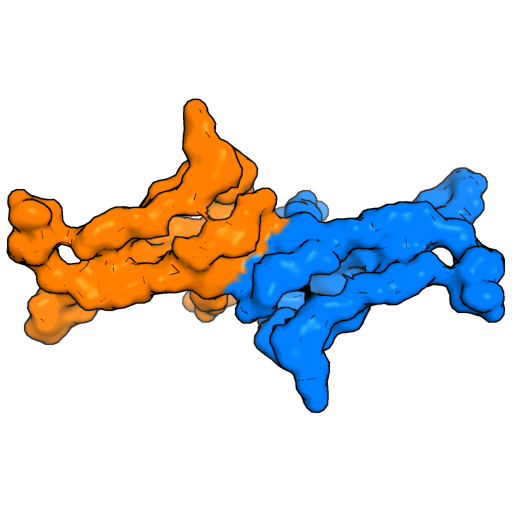7.652 12.32 -3.24 1 95 6 LYS B N 1
ATOM 659 C CA . LYS B 1 6 ? 8.492 13.273 -2.52 1 95 6 LYS B CA 1
ATOM 660 C C . LYS B 1 6 ? 7.75 13.867 -1.328 1 95 6 LYS B C 1
ATOM 662 O O . LYS B 1 6 ? 6.562 14.188 -1.427 1 95 6 LYS B O 1
ATOM 667 N N . LYS B 1 7 ? 8.594 13.93 -0.197 1 90.38 7 LYS B N 1
ATOM 668 C CA . LYS B 1 7 ? 8.094 14.688 0.947 1 90.38 7 LYS B CA 1
ATOM 669 C C . LYS B 1 7 ? 8.57 16.141 0.9 1 90.38 7 LYS B C 1
ATOM 671 O O . LYS B 1 7 ? 9.711 16.406 0.54 1 90.38 7 LYS B O 1
ATOM 676 N N . ASP B 1 8 ? 7.582 16.906 1.236 1 84.81 8 ASP B N 1
ATOM 677 C CA . ASP B 1 8 ? 7.996 18.312 1.301 1 84.81 8 ASP B CA 1
ATOM 678 C C . ASP B 1 8 ? 8.164 18.766 2.748 1 84.81 8 ASP B C 1
ATOM 680 O O . ASP B 1 8 ? 7.789 18.047 3.678 1 84.81 8 ASP B O 1
ATOM 684 N N . ARG B 1 9 ? 8.719 20 2.906 1 80.44 9 ARG B N 1
ATOM 685 C CA . ARG B 1 9 ? 9.062 20.547 4.215 1 80.44 9 ARG B CA 1
ATOM 686 C C . ARG B 1 9 ? 7.812 20.906 5 1 80.44 9 ARG B C 1
ATOM 688 O O . ARG B 1 9 ? 7.859 21.062 6.223 1 80.44 9 ARG B O 1
ATOM 695 N N . CYS B 1 10 ? 6.668 21.016 4.379 1 83.06 10 CYS B N 1
ATOM 696 C CA . CYS B 1 10 ? 5.461 21.484 5.047 1 83.06 10 CYS B CA 1
ATOM 697 C C . CYS B 1 10 ? 4.527 20.328 5.367 1 83.06 10 CYS B C 1
ATOM 699 O O . CYS B 1 10 ? 3.326 20.516 5.555 1 83.06 10 CYS B O 1
ATOM 701 N N . GLY B 1 11 ? 4.988 19.109 5.426 1 88.88 11 GLY B N 1
ATOM 702 C CA . GLY B 1 11 ? 4.164 17.969 5.777 1 88.88 11 GLY B CA 1
ATOM 703 C C . GLY B 1 11 ? 3.344 17.438 4.613 1 88.88 11 GLY B C 1
ATOM 704 O O . GLY B 1 11 ? 2.369 16.719 4.809 1 88.88 11 GLY B O 1
ATOM 705 N N . GLU B 1 12 ? 3.771 17.891 3.432 1 91.75 12 GLU B N 1
ATOM 706 C CA . GLU B 1 12 ? 3.055 17.484 2.227 1 91.75 12 GLU B CA 1
ATOM 707 C C . GLU B 1 12 ? 3.744 16.312 1.542 1 91.75 12 GLU B C 1
ATOM 709 O O . GLU B 1 12 ? 4.938 16.094 1.742 1 91.75 12 GLU B O 1
ATOM 714 N N . VAL B 1 13 ? 2.982 15.609 0.816 1 94.38 13 VAL B N 1
ATOM 715 C CA . VAL B 1 13 ? 3.529 14.5 0.039 1 94.38 13 VAL B CA 1
ATOM 716 C C . VAL B 1 13 ? 3.115 14.641 -1.424 1 94.38 13 VAL B C 1
ATOM 718 O O . VAL B 1 13 ? 1.948 14.906 -1.724 1 94.38 13 VAL B O 1
ATOM 721 N N . GLU B 1 14 ? 4.113 14.539 -2.293 1 94.94 14 GLU B N 1
ATOM 722 C CA . GLU B 1 14 ? 3.875 14.445 -3.73 1 94.94 14 GLU B CA 1
ATOM 723 C C . GLU B 1 14 ? 3.979 13 -4.215 1 94.94 14 GLU B C 1
ATOM 725 O O . GLU B 1 14 ? 5.039 12.383 -4.105 1 94.94 14 GLU B O 1
ATOM 730 N N . PHE B 1 15 ? 2.895 12.594 -4.895 1 97.12 15 PHE B N 1
ATOM 731 C CA . PHE B 1 15 ? 2.816 11.195 -5.293 1 97.12 15 PHE B CA 1
ATOM 732 C C . PHE B 1 15 ? 3.568 10.961 -6.602 1 97.12 15 PHE B C 1
ATOM 734 O O . PHE B 1 15 ? 3.58 11.828 -7.477 1 97.12 15 PHE B O 1
ATOM 741 N N . CYS B 1 16 ? 4.195 9.742 -6.652 1 97.94 16 CYS B N 1
ATOM 742 C CA . CYS B 1 16 ? 4.672 9.273 -7.949 1 97.94 16 CYS B CA 1
ATOM 743 C C . CYS B 1 16 ? 3.504 8.992 -8.891 1 97.94 16 CYS B C 1
ATOM 745 O O . CYS B 1 16 ? 2.348 8.984 -8.461 1 97.94 16 CYS B O 1
ATOM 747 N N . GLU B 1 17 ? 3.836 8.758 -10.141 1 97.5 17 GLU B N 1
ATOM 748 C CA . GLU B 1 17 ? 2.797 8.578 -11.148 1 97.5 17 GLU B CA 1
ATOM 749 C C . GLU B 1 17 ? 1.91 7.379 -10.828 1 97.5 17 GLU B C 1
ATOM 751 O O . GLU B 1 17 ? 0.686 7.461 -10.945 1 97.5 17 GLU B O 1
ATOM 756 N N . ALA B 1 18 ? 2.49 6.324 -10.445 1 97.19 18 ALA B N 1
ATOM 757 C CA . ALA B 1 18 ? 1.726 5.121 -10.125 1 97.19 18 ALA B CA 1
ATOM 758 C C . ALA B 1 18 ? 0.81 5.355 -8.922 1 97.19 18 ALA B C 1
ATOM 760 O O . ALA B 1 18 ? -0.339 4.906 -8.914 1 97.19 18 ALA B O 1
ATOM 761 N N . ALA B 1 19 ? 1.314 6.074 -7.953 1 97.81 19 ALA B N 1
ATOM 762 C CA . ALA B 1 19 ? 0.495 6.379 -6.785 1 97.81 19 ALA B CA 1
ATOM 763 C C . ALA B 1 19 ? -0.653 7.316 -7.148 1 97.81 19 ALA B C 1
ATOM 765 O O . ALA B 1 19 ? -1.756 7.191 -6.609 1 97.81 19 ALA B O 1
ATOM 766 N N . LYS B 1 20 ? -0.383 8.242 -8.047 1 97.44 20 LYS B N 1
ATOM 767 C CA . LYS B 1 20 ? -1.446 9.125 -8.508 1 97.44 20 LYS B CA 1
ATOM 768 C C . LYS B 1 20 ? -2.566 8.336 -9.18 1 97.44 20 LYS B C 1
ATOM 770 O O . LYS B 1 20 ? -3.748 8.625 -8.969 1 97.44 20 LYS B O 1
ATOM 775 N N . THR B 1 21 ? -2.146 7.43 -9.961 1 97.19 21 THR B N 1
ATOM 776 C CA . THR B 1 21 ? -3.133 6.59 -10.633 1 97.19 21 THR B CA 1
ATOM 777 C C . THR B 1 21 ? -3.951 5.797 -9.617 1 97.19 21 THR B C 1
ATOM 779 O O . THR B 1 21 ? -5.18 5.734 -9.711 1 97.19 21 THR B O 1
ATOM 782 N N . ALA B 1 22 ? -3.318 5.168 -8.664 1 97.44 22 ALA B N 1
ATOM 783 C CA . ALA B 1 22 ? -3.992 4.395 -7.621 1 97.44 22 ALA B CA 1
ATOM 784 C C . ALA B 1 22 ? -4.961 5.27 -6.832 1 97.44 22 ALA B C 1
ATOM 786 O O . ALA B 1 22 ? -6.055 4.824 -6.473 1 97.44 22 ALA B O 1
ATOM 787 N N . TRP B 1 23 ? -4.582 6.5 -6.582 1 97.25 23 TRP B N 1
ATOM 788 C CA . TRP B 1 23 ? -5.422 7.457 -5.871 1 97.25 23 TRP B CA 1
ATOM 789 C C . TRP B 1 23 ? -6.641 7.836 -6.707 1 97.25 23 TRP B C 1
ATOM 791 O O . TRP B 1 23 ? -7.77 7.84 -6.207 1 97.25 23 TRP B O 1
ATOM 801 N N . ALA B 1 24 ? -6.395 8.117 -8.008 1 97 24 ALA B N 1
ATOM 802 C CA . ALA B 1 24 ? -7.473 8.492 -8.922 1 97 24 ALA B CA 1
ATOM 803 C C . ALA B 1 24 ? -8.508 7.379 -9.039 1 97 24 ALA B C 1
ATOM 805 O O . ALA B 1 24 ? -9.703 7.645 -9.172 1 97 24 ALA B O 1
ATOM 806 N N . GLU B 1 25 ? -8.016 6.164 -8.914 1 96.38 25 GLU B N 1
ATOM 807 C CA . GLU B 1 25 ? -8.898 5.012 -9.078 1 96.38 25 GLU B CA 1
ATOM 808 C C . GLU B 1 25 ? -9.539 4.621 -7.746 1 96.38 25 GLU B C 1
ATOM 810 O O . GLU B 1 25 ? -10.422 3.76 -7.703 1 96.38 25 GLU B O 1
ATOM 815 N N . GLY B 1 26 ? -9.094 5.176 -6.656 1 95.75 26 GLY B N 1
ATOM 816 C CA . GLY B 1 26 ? -9.727 4.988 -5.359 1 95.75 26 GLY B CA 1
ATOM 817 C C . GLY B 1 26 ? -9.102 3.877 -4.543 1 95.75 26 GLY B C 1
ATOM 818 O O . GLY B 1 26 ? -9.672 3.43 -3.547 1 95.75 26 GLY B O 1
ATOM 819 N N . PHE B 1 27 ? -7.887 3.424 -4.949 1 96.88 27 PHE B N 1
ATOM 820 C CA . PHE B 1 27 ? -7.234 2.34 -4.227 1 96.88 27 PHE B CA 1
ATOM 821 C C . PHE B 1 27 ? -6.516 2.869 -2.988 1 96.88 27 PHE B C 1
ATOM 823 O O . PHE B 1 27 ? -6.352 2.146 -2.004 1 96.88 27 PHE B O 1
ATOM 830 N N . ILE B 1 28 ? -5.988 4.055 -3.051 1 97.62 28 ILE B N 1
ATOM 831 C CA . ILE B 1 28 ? -5.375 4.691 -1.89 1 97.62 28 ILE B CA 1
ATOM 832 C C . ILE B 1 28 ? -5.961 6.09 -1.702 1 97.62 28 ILE B C 1
ATOM 834 O O . ILE B 1 28 ? -6.629 6.617 -2.594 1 97.62 28 ILE B O 1
ATOM 838 N N . GLU B 1 29 ? -5.758 6.613 -0.55 1 97.44 29 GLU B N 1
ATOM 839 C CA . GLU B 1 29 ? -6.227 7.965 -0.244 1 97.44 29 GLU B CA 1
ATOM 840 C C . GLU B 1 29 ? -5.055 8.898 0.039 1 97.44 29 GLU B C 1
ATOM 842 O O . GLU B 1 29 ? -4.027 8.477 0.574 1 97.44 29 GLU B O 1
ATOM 847 N N . HIS B 1 30 ? -5.227 10.086 -0.428 1 97.44 30 HIS B N 1
ATOM 848 C CA . HIS B 1 30 ? -4.387 11.211 -0.038 1 97.44 30 HIS B CA 1
ATOM 849 C C . HIS B 1 30 ? -5.066 12.07 1.025 1 97.44 30 HIS B C 1
ATOM 851 O O . HIS B 1 30 ? -5.965 12.852 0.716 1 97.44 30 HIS B O 1
ATOM 857 N N . GLN B 1 31 ? -4.613 11.938 2.314 1 96.44 31 GLN B N 1
ATOM 858 C CA . GLN B 1 31 ? -5.312 12.609 3.406 1 96.44 31 GLN B CA 1
ATOM 859 C C . GLN B 1 31 ? -4.523 13.812 3.916 1 96.44 31 GLN B C 1
ATOM 861 O O . GLN B 1 31 ? -3.293 13.766 3.992 1 96.44 31 GLN B O 1
ATOM 866 N N . THR B 1 32 ? -5.238 14.797 4.23 1 93.69 32 THR B N 1
ATOM 867 C CA . THR B 1 32 ? -4.691 15.93 4.961 1 93.69 32 THR B CA 1
ATOM 868 C C . THR B 1 32 ? -5.188 15.938 6.406 1 93.69 32 THR B C 1
ATOM 870 O O . THR B 1 32 ? -6.391 16.016 6.652 1 93.69 32 THR B O 1
ATOM 873 N N . LEU B 1 33 ? -4.184 15.805 7.301 1 92.81 33 LEU B N 1
ATOM 874 C CA . LEU B 1 33 ? -4.52 15.828 8.719 1 92.81 33 LEU B CA 1
ATOM 875 C C . LEU B 1 33 ? -4.199 17.188 9.328 1 92.81 33 LEU B C 1
ATOM 877 O O . LEU B 1 33 ? -3.164 17.781 9.023 1 92.81 33 LEU B O 1
ATOM 881 N N . LYS B 1 34 ? -5.133 17.625 10.156 1 91.44 34 LYS B N 1
ATOM 882 C CA . LYS B 1 34 ? -4.93 18.891 10.852 1 91.44 34 LYS B CA 1
ATOM 883 C C . LYS B 1 34 ? -5.219 18.734 12.344 1 91.44 34 LYS B C 1
ATOM 885 O O . LYS B 1 34 ? -6.281 18.25 12.734 1 91.44 34 LYS B O 1
ATOM 890 N N . ASN B 1 35 ? -4.223 19.062 13.086 1 91.31 35 ASN B N 1
ATOM 891 C CA . ASN B 1 35 ? -4.445 19.141 14.523 1 91.31 35 ASN B CA 1
ATOM 892 C C . ASN B 1 35 ? -5.195 20.406 14.914 1 91.31 35 ASN B C 1
ATOM 894 O O . ASN B 1 35 ? -4.691 21.516 14.719 1 91.31 35 ASN B O 1
ATOM 898 N N . ARG B 1 36 ? -6.281 20.266 15.539 1 90.25 36 ARG B N 1
ATOM 899 C CA . ARG B 1 36 ? -7.148 21.422 15.812 1 90.25 36 ARG B CA 1
ATOM 900 C C . ARG B 1 36 ? -6.562 22.297 16.922 1 90.25 36 ARG B C 1
ATOM 902 O O . ARG B 1 36 ? -6.766 23.516 16.922 1 90.25 36 ARG B O 1
ATOM 909 N N . THR B 1 37 ? -5.859 21.719 17.766 1 89.75 37 THR B N 1
ATOM 910 C CA . THR B 1 37 ? -5.324 22.438 18.906 1 89.75 37 THR B CA 1
ATOM 911 C C . THR B 1 37 ? -4.07 23.219 18.516 1 89.75 37 THR B C 1
ATOM 913 O O . THR B 1 37 ? -3.955 24.406 18.812 1 89.75 37 THR B O 1
ATOM 916 N N . THR B 1 38 ? -3.162 22.672 17.719 1 86.62 38 THR B N 1
ATOM 917 C CA . THR B 1 38 ? -1.875 23.281 17.391 1 86.62 38 THR B CA 1
ATOM 918 C C . THR B 1 38 ? -1.906 23.938 16.016 1 86.62 38 THR B C 1
ATOM 920 O O . THR B 1 38 ? -1.051 24.75 15.688 1 86.62 38 THR B O 1
ATOM 923 N N . GLY B 1 39 ? -2.922 23.469 15.219 1 86.5 39 GLY B N 1
ATOM 924 C CA . GLY B 1 39 ? -2.99 23.953 13.852 1 86.5 39 GLY B CA 1
ATOM 925 C C . GLY B 1 39 ? -2.014 23.25 12.922 1 86.5 39 GLY B C 1
ATOM 926 O O . GLY B 1 39 ? -1.974 23.516 11.727 1 86.5 39 GLY B O 1
ATOM 927 N N . LYS B 1 40 ? -1.295 22.281 13.453 1 89.88 40 LYS B N 1
ATOM 928 C CA . LYS B 1 40 ? -0.329 21.547 12.656 1 89.88 40 LYS B CA 1
ATOM 929 C C . LYS B 1 40 ? -1.032 20.656 11.625 1 89.88 40 LYS B C 1
ATOM 931 O O . LYS B 1 40 ? -2.078 20.078 11.914 1 89.88 40 LYS B O 1
ATOM 936 N N . ARG B 1 41 ? -0.341 20.625 10.414 1 90.19 41 ARG B N 1
ATOM 937 C CA . ARG B 1 41 ? -0.925 19.859 9.32 1 90.19 41 ARG B CA 1
ATOM 938 C C . ARG B 1 41 ? 0.088 18.875 8.742 1 90.19 41 ARG B C 1
ATOM 940 O O . ARG B 1 41 ? 1.291 19.156 8.742 1 90.19 41 ARG B O 1
ATOM 947 N N . ARG B 1 42 ? -0.432 17.781 8.297 1 93.38 42 ARG B N 1
ATOM 948 C CA . ARG B 1 42 ? 0.389 16.859 7.523 1 93.38 42 ARG B CA 1
ATOM 949 C C . ARG B 1 42 ? -0.463 16.062 6.543 1 93.38 42 ARG B C 1
ATOM 951 O O . ARG B 1 42 ? -1.679 15.953 6.715 1 93.38 42 ARG B O 1
ATOM 958 N N . GLU B 1 43 ? 0.188 15.625 5.527 1 95 43 GLU B N 1
ATOM 959 C CA . GLU B 1 43 ? -0.453 14.734 4.562 1 95 43 GLU B CA 1
ATOM 960 C C . GLU B 1 43 ? 0.057 13.305 4.715 1 95 43 GLU B C 1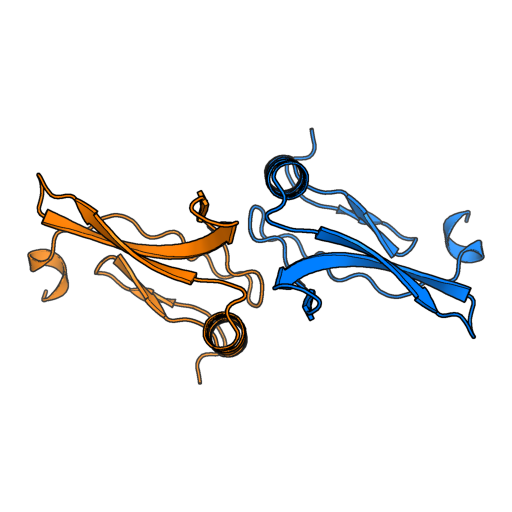
ATOM 962 O O . GLU B 1 43 ? 1.177 13.086 5.18 1 95 43 GLU B O 1
ATOM 967 N N . ARG B 1 44 ? -0.835 12.383 4.387 1 95.62 44 ARG B N 1
ATOM 968 C CA . ARG B 1 44 ? -0.426 10.977 4.426 1 95.62 44 ARG B CA 1
ATOM 969 C C . ARG B 1 44 ? -1.106 10.18 3.32 1 95.62 44 ARG B C 1
ATOM 971 O O . ARG B 1 44 ? -2.162 10.57 2.822 1 95.62 44 ARG B O 1
ATOM 978 N N . MET B 1 45 ? -0.36 9.125 2.893 1 97.94 45 MET B N 1
ATOM 979 C CA . MET B 1 45 ? -0.951 8.062 2.08 1 97.94 45 MET B CA 1
ATOM 980 C C . MET B 1 45 ? -1.64 7.023 2.961 1 97.94 45 MET B C 1
ATOM 982 O O . MET B 1 45 ? -1.095 6.613 3.986 1 97.94 45 MET B O 1
ATOM 986 N N . ALA B 1 46 ? -2.863 6.652 2.566 1 98.19 46 ALA B N 1
ATOM 987 C CA . ALA B 1 46 ? -3.596 5.742 3.441 1 98.19 46 ALA B CA 1
ATOM 988 C C . ALA B 1 46 ? -4.449 4.77 2.633 1 98.19 46 ALA B C 1
ATOM 990 O O . ALA B 1 46 ? -4.828 5.066 1.495 1 98.19 46 ALA B O 1
ATOM 991 N N . LEU B 1 47 ? -4.664 3.641 3.248 1 97.12 47 LEU B N 1
ATOM 992 C CA . LEU B 1 47 ? -5.688 2.707 2.785 1 97.12 47 LEU B CA 1
ATOM 993 C C . LEU B 1 47 ? -7.012 2.955 3.494 1 97.12 47 LEU B C 1
ATOM 995 O O . LEU B 1 47 ? -7.031 3.35 4.664 1 97.12 47 LEU B O 1
ATOM 999 N N . MET B 1 48 ? -8.094 2.705 2.678 1 93.56 48 MET B N 1
ATOM 1000 C CA . MET B 1 48 ? -9.422 2.867 3.266 1 93.56 48 MET B CA 1
ATOM 1001 C C . MET B 1 48 ? -10.188 1.55 3.252 1 93.56 48 MET B C 1
ATOM 1003 O O . MET B 1 48 ? -10.109 0.792 2.283 1 93.56 48 MET B O 1
ATOM 1007 N N . LYS B 1 49 ? -10.898 1.319 4.312 1 91.62 49 LYS B N 1
ATOM 1008 C CA . LYS B 1 49 ? -11.906 0.277 4.441 1 91.62 49 LYS B CA 1
ATOM 1009 C C . LYS B 1 49 ? -13.156 0.808 5.137 1 91.62 49 LYS B C 1
ATOM 1011 O O . LYS B 1 49 ? -13.242 0.801 6.367 1 91.62 49 LYS B O 1
ATOM 1016 N N . GLY B 1 50 ? -14.062 1.116 4.281 1 88.38 50 GLY B N 1
ATOM 1017 C CA . GLY B 1 50 ? -15.195 1.829 4.859 1 88.38 50 GLY B CA 1
ATOM 1018 C C . GLY B 1 50 ? -14.797 3.141 5.512 1 88.38 50 GLY B C 1
ATOM 1019 O O . GLY B 1 50 ? -14.273 4.035 4.848 1 88.38 50 GLY B O 1
ATOM 1020 N N . LYS B 1 51 ? -15.062 3.225 6.855 1 91.75 51 LYS B N 1
ATOM 1021 C CA . LYS B 1 51 ? -14.75 4.453 7.582 1 91.75 51 LYS B CA 1
ATOM 1022 C C . LYS B 1 51 ? -13.367 4.379 8.219 1 91.75 51 LYS B C 1
ATOM 1024 O O . LYS B 1 51 ? -12.906 5.348 8.828 1 91.75 51 LYS B O 1
ATOM 1029 N N . PHE B 1 52 ? -12.75 3.205 8.078 1 93.94 52 PHE B N 1
ATOM 1030 C CA . PHE B 1 52 ? -11.453 3.002 8.711 1 93.94 52 PHE B CA 1
ATOM 1031 C C . PHE B 1 52 ? -10.32 3.291 7.723 1 93.94 52 PHE B C 1
ATOM 1033 O O . PHE B 1 52 ? -10.477 3.078 6.516 1 93.94 52 PHE B O 1
ATOM 1040 N N . SER B 1 53 ? -9.289 3.842 8.281 1 95.5 53 SER B N 1
ATOM 1041 C CA . SER B 1 53 ? -8.125 4.133 7.457 1 95.5 53 SER B CA 1
ATOM 1042 C C . SER B 1 53 ? -6.848 3.584 8.094 1 95.5 53 SER B C 1
ATOM 1044 O O . SER B 1 53 ? -6.777 3.43 9.312 1 95.5 53 SER B O 1
ATOM 1046 N N . MET B 1 54 ? -5.879 3.246 7.223 1 97 54 MET B N 1
ATOM 1047 C CA . MET B 1 54 ? -4.559 2.793 7.648 1 97 54 MET B CA 1
ATOM 1048 C C . MET B 1 54 ? -3.461 3.529 6.887 1 97 54 MET B C 1
ATOM 1050 O O . MET B 1 54 ? -3.449 3.535 5.656 1 97 54 MET B O 1
ATOM 1054 N N . GLU B 1 55 ? -2.559 4.074 7.723 1 97.12 55 GLU B N 1
ATOM 1055 C CA . GLU B 1 55 ? -1.483 4.863 7.129 1 97.12 55 GLU B CA 1
ATOM 1056 C C . GLU B 1 55 ? -0.436 3.967 6.473 1 97.12 55 GLU B C 1
ATOM 1058 O O . GLU B 1 55 ? -0.058 2.934 7.031 1 97.12 55 GLU B O 1
ATOM 1063 N N . LEU B 1 56 ? -0.003 4.449 5.301 1 97.69 56 LEU B N 1
ATOM 1064 C CA . LEU B 1 56 ? 1.119 3.803 4.629 1 97.69 56 LEU B CA 1
ATOM 1065 C C . LEU B 1 56 ? 2.396 4.621 4.793 1 97.69 56 LEU B C 1
ATOM 1067 O O . LEU B 1 56 ? 2.523 5.703 4.215 1 97.69 56 LEU B O 1
ATOM 1071 N N . PRO B 1 57 ? 3.354 4.074 5.48 1 97 57 PRO B N 1
ATOM 1072 C CA . PRO B 1 57 ? 4.586 4.844 5.668 1 97 57 PRO B CA 1
ATOM 1073 C C . PRO B 1 57 ? 5.449 4.895 4.41 1 97 57 PRO B C 1
ATOM 1075 O O . PRO B 1 57 ? 6.258 5.812 4.25 1 97 57 PRO B O 1
ATOM 1078 N N . PHE B 1 58 ? 5.336 3.895 3.572 1 98 58 PHE B N 1
ATOM 1079 C CA . PHE B 1 58 ? 6.105 3.832 2.336 1 98 58 PHE B CA 1
ATOM 1080 C C . PHE B 1 58 ? 5.184 3.684 1.132 1 98 58 PHE B C 1
ATOM 1082 O O . PHE B 1 58 ? 4.156 3.01 1.211 1 98 58 PHE B O 1
ATOM 1089 N N . CYS B 1 59 ? 5.586 4.289 0.019 1 98.44 59 CYS B N 1
ATOM 1090 C CA . CYS B 1 59 ? 4.832 4.121 -1.22 1 98.44 59 CYS B CA 1
ATOM 1091 C C . CYS B 1 59 ? 4.973 2.703 -1.759 1 98.44 59 CYS B C 1
ATOM 1093 O O . CYS B 1 59 ? 6.09 2.234 -2 1 98.44 59 CYS B O 1
ATOM 1095 N N . PRO B 1 60 ? 3.871 2.078 -2.018 1 98 60 PRO B N 1
ATOM 1096 C CA . PRO B 1 60 ? 3.959 0.69 -2.477 1 98 60 PRO B CA 1
ATOM 1097 C C . PRO B 1 60 ? 4.32 0.58 -3.955 1 98 60 PRO B C 1
ATOM 1099 O O . PRO B 1 60 ? 4.418 -0.527 -4.492 1 98 60 PRO B O 1
ATOM 1102 N N . PHE B 1 61 ? 4.594 1.651 -4.59 1 97.81 61 PHE B N 1
ATOM 1103 C CA . PHE B 1 61 ? 4.859 1.621 -6.023 1 97.81 61 PHE B CA 1
ATOM 1104 C C . PHE B 1 61 ? 6.285 2.07 -6.316 1 97.81 61 PHE B C 1
ATOM 1106 O O . PHE B 1 61 ? 6.871 1.669 -7.324 1 97.81 61 PHE B O 1
ATOM 1113 N N . CYS B 1 62 ? 6.824 2.906 -5.406 1 97.81 62 CYS B N 1
ATOM 1114 C CA . CYS B 1 62 ? 8.164 3.406 -5.684 1 97.81 62 CYS B CA 1
ATOM 1115 C C . CYS B 1 62 ? 9.055 3.283 -4.453 1 97.81 62 CYS B C 1
ATOM 1117 O O . CYS B 1 62 ? 10.227 3.664 -4.488 1 97.81 62 CYS B O 1
ATOM 1119 N N . ARG B 1 63 ? 8.633 2.895 -3.408 1 97 63 ARG B N 1
ATOM 1120 C CA . ARG B 1 63 ? 9.352 2.541 -2.188 1 97 63 ARG B CA 1
ATOM 1121 C C . ARG B 1 63 ? 9.719 3.785 -1.388 1 97 63 ARG B C 1
ATOM 1123 O O . ARG B 1 63 ? 10.305 3.684 -0.306 1 97 63 ARG B O 1
ATOM 1130 N N . ALA B 1 64 ? 9.336 4.91 -1.843 1 97.12 64 ALA B N 1
ATOM 1131 C CA . ALA B 1 64 ? 9.695 6.145 -1.147 1 97.12 64 ALA B CA 1
ATOM 1132 C C . ALA B 1 64 ? 9.055 6.199 0.236 1 97.12 64 ALA B C 1
ATOM 1134 O O . ALA B 1 64 ? 7.926 5.734 0.423 1 97.12 64 ALA B O 1
ATOM 1135 N N . ASN B 1 65 ? 9.852 6.742 1.184 1 95.94 65 ASN B N 1
ATOM 1136 C CA . ASN B 1 65 ? 9.281 7.086 2.48 1 95.94 65 ASN B CA 1
ATOM 1137 C C . ASN B 1 65 ? 8.281 8.234 2.367 1 95.94 65 ASN B C 1
ATOM 1139 O O . ASN B 1 65 ? 8.648 9.344 1.976 1 95.94 65 ASN B O 1
ATOM 1143 N N . VAL B 1 66 ? 6.988 7.965 2.734 1 96.81 66 VAL B N 1
ATOM 1144 C CA . VAL B 1 66 ? 5.965 8.992 2.582 1 96.81 66 VAL B CA 1
ATOM 1145 C C . VAL B 1 66 ? 5.363 9.328 3.945 1 96.81 66 VAL B C 1
ATOM 1147 O O . VAL B 1 66 ? 4.277 9.914 4.023 1 96.81 66 VAL B O 1
ATOM 1150 N N . ASN B 1 67 ? 5.992 8.914 4.98 1 93.75 67 ASN B N 1
ATOM 1151 C CA . ASN B 1 67 ? 5.594 9.25 6.344 1 93.75 67 ASN B CA 1
ATOM 1152 C C . ASN B 1 67 ? 6.004 10.672 6.715 1 93.75 67 ASN B C 1
ATOM 1154 O O . ASN B 1 67 ? 7.172 10.93 7.012 1 93.75 67 ASN B O 1
ATOM 1158 N N . THR B 1 68 ? 5.02 11.523 6.734 1 93.12 68 THR B N 1
ATOM 1159 C CA . THR B 1 68 ? 5.305 12.93 7.012 1 93.12 68 THR B CA 1
ATOM 1160 C C . THR B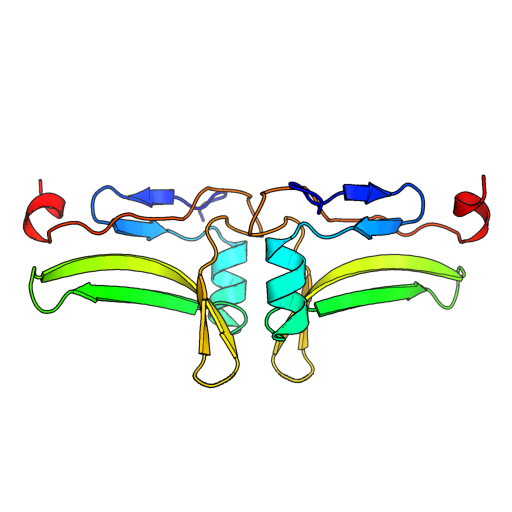 1 68 ? 5.043 13.25 8.484 1 93.12 68 THR B C 1
ATOM 1162 O O . THR B 1 68 ? 4.262 12.562 9.141 1 93.12 68 THR B O 1
ATOM 1165 N N . ALA B 1 69 ? 5.754 14.297 8.992 1 88.25 69 ALA B N 1
ATOM 1166 C CA . ALA B 1 69 ? 5.523 14.82 10.336 1 88.25 69 ALA B CA 1
ATOM 1167 C C . ALA B 1 69 ? 4.668 16.078 10.297 1 88.25 69 ALA B C 1
ATOM 1169 O O . ALA B 1 69 ? 4.746 16.859 9.344 1 88.25 69 ALA B O 1
ATOM 1170 N N . PRO B 1 70 ? 3.848 16.125 11.391 1 86.38 70 PRO B N 1
ATOM 1171 C CA . PRO B 1 70 ? 3.049 17.359 11.445 1 86.38 70 PRO B CA 1
ATOM 1172 C C . PRO B 1 70 ? 3.91 18.609 11.531 1 86.38 70 PRO B C 1
ATOM 1174 O O . PRO B 1 70 ? 4.93 18.625 12.227 1 86.38 70 PRO B O 1
ATOM 1177 N N . LYS B 1 71 ? 3.52 19.578 10.734 1 84.5 71 LYS B N 1
ATOM 1178 C CA . LYS B 1 71 ? 4.23 20.844 10.758 1 84.5 71 LYS B CA 1
ATOM 1179 C C . LYS B 1 71 ? 3.266 22.016 10.922 1 84.5 71 LY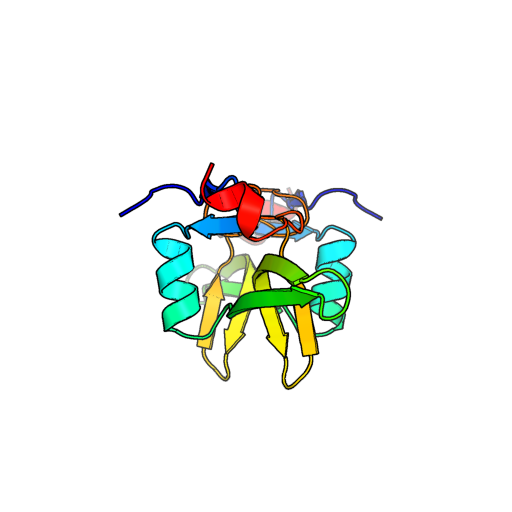S B C 1
ATOM 1181 O O . LYS B 1 71 ? 2.104 21.938 10.516 1 84.5 71 LYS B O 1
ATOM 1186 N N . GLU B 1 72 ? 3.797 23.094 11.523 1 75.56 72 GLU B N 1
ATOM 1187 C CA . GLU B 1 72 ? 3.004 24.312 11.617 1 75.56 72 GLU B CA 1
ATOM 1188 C C . GLU B 1 72 ? 2.891 25.016 10.266 1 75.56 72 GLU B C 1
ATOM 1190 O O . GLU B 1 72 ? 3.855 25.047 9.5 1 75.56 72 GLU B O 1
ATOM 1195 N N . PRO B 1 73 ? 1.721 25.438 9.906 1 67.44 73 PRO B N 1
ATOM 1196 C CA . PRO B 1 73 ? 1.561 26.109 8.617 1 67.44 73 PRO B CA 1
ATOM 1197 C C . PRO B 1 73 ? 2.604 27.203 8.391 1 67.44 73 PRO B C 1
ATOM 1199 O O . PRO B 1 73 ? 3.055 27.406 7.262 1 67.44 73 PRO B 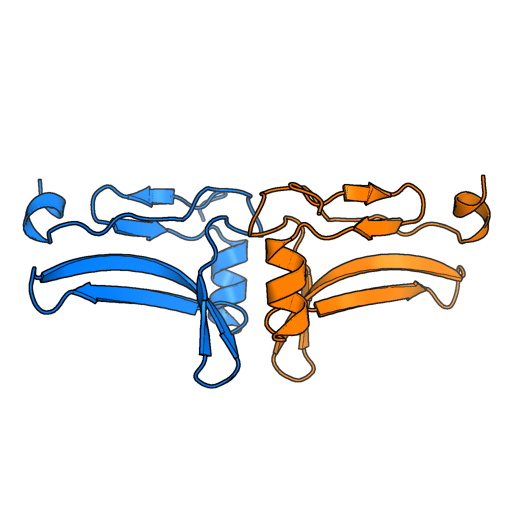O 1
ATOM 1202 N N . GLN B 1 74 ? 2.881 27.969 9.375 1 65.19 74 GLN B N 1
ATOM 1203 C CA . GLN B 1 74 ? 3.799 29.094 9.227 1 65.19 74 GLN B CA 1
ATOM 1204 C C . GLN B 1 74 ? 5.195 28.625 8.836 1 65.19 74 GLN B C 1
ATOM 1206 O O . GLN B 1 74 ? 5.957 29.359 8.211 1 65.19 74 GLN B O 1
ATOM 1211 N N . GLN B 1 75 ? 5.547 27.469 9.109 1 62.28 75 GLN B N 1
ATOM 1212 C CA . GLN B 1 75 ? 6.871 26.938 8.805 1 62.28 75 GLN B CA 1
ATOM 1213 C C . GLN B 1 75 ? 6.969 26.516 7.344 1 62.28 75 GLN B C 1
ATOM 1215 O O . GLN B 1 75 ? 8.07 26.328 6.82 1 62.28 75 GLN B O 1
ATOM 1220 N N . CYS B 1 76 ? 5.922 26.469 6.652 1 63.38 76 CYS B N 1
ATOM 1221 C CA . CYS B 1 76 ? 5.918 26 5.27 1 63.38 76 CYS B CA 1
ATOM 1222 C C . CYS B 1 76 ? 6.195 27.156 4.309 1 63.38 76 CYS B C 1
ATOM 1224 O O . CYS B 1 76 ? 6.625 26.938 3.176 1 63.38 76 CYS B O 1
ATOM 1226 N N . ASN B 1 77 ? 5.934 28.25 4.645 1 55.19 77 ASN B N 1
ATOM 1227 C CA . ASN B 1 77 ? 6.207 29.422 3.814 1 55.19 77 ASN B CA 1
ATOM 1228 C C . ASN B 1 77 ? 7.66 29.875 3.938 1 55.19 77 ASN B C 1
ATOM 1230 O O . ASN B 1 77 ? 8.086 30.797 3.258 1 55.19 77 ASN B O 1
ATOM 1234 N N . GLU B 1 78 ? 8.328 29.203 4.867 1 47.94 78 GLU B N 1
ATOM 1235 C CA . GLU B 1 78 ? 9.688 29.719 4.973 1 47.94 78 GLU B CA 1
ATOM 1236 C C . GLU B 1 78 ? 10.664 28.859 4.172 1 47.94 78 GLU B C 1
ATOM 1238 O O . GLU B 1 78 ? 10.508 27.641 4.094 1 47.94 78 GLU B O 1
#

Nearest PDB structures (foldseek):
  3d7q-assembly2_A-2  TM=4.757E-01  e=1.078E+00  Nostoc punctiforme PCC 73102
  2nvm-assembly1_A  TM=4.868E-01  e=2.101E+00  Trichormus variabilis ATCC 29413
  2nlv-assembly1_B  TM=4.966E-01  e=3.413E+00  Trichormus variabilis ATCC 29413
  7fik-assembly1_E  TM=3.523E-01  e=9.549E-01  Xenopus laevis
  7tdz-assembly1_a  TM=3.604E-01  e=1.460E+00  Xenopus laevis

Solvent-accessible surface area (backbone atoms only — not comparable to full-atom values): 8483 Å² total; per-residue (Å²): 129,47,82,48,44,43,66,48,91,46,8,40,68,43,64,13,52,65,50,46,51,36,36,75,72,61,55,34,42,85,44,77,47,67,39,85,86,77,56,22,25,23,25,39,40,27,35,66,52,89,92,45,73,43,80,31,44,21,36,31,78,59,51,30,71,41,64,54,55,73,25,49,65,77,61,45,79,101,129,45,82,49,45,44,68,48,91,45,8,40,68,44,64,14,52,66,50,45,51,36,36,76,72,61,56,35,41,84,44,78,46,68,40,83,87,78,54,23,26,24,25,39,41,26,37,66,52,89,93,44,72,45,80,31,44,21,37,31,78,59,50,29,71,42,66,53,56,73,24,48,66,77,61,45,80,102

Secondary structure (DSSP, 8-state):
--SS-EE-TTS-EEPPHHHHHHHHHTSSEEEEEE-TTT--EEEEEEEEETTEEEEESB-TTT--B--PPPB-HHHH--/--SS-EE-TTS-EEPPHHHHHHHHHTSSEEEEEE-TTT--EEEEEEEEETTEEEEESB-TTT--B--PPPB-HHHHT-